Protein AF-A0A5R8MDV1-F1 (afdb_monomer)

Organism: NCBI:txid490901

Radius of gyration: 25.4 Å; Cα contacts (8 Å, |Δi|>4): 165; chains: 1; bounding box: 78×61×63 Å

Mean predicted aligned error: 15.45 Å

pLDDT: mean 74.61, s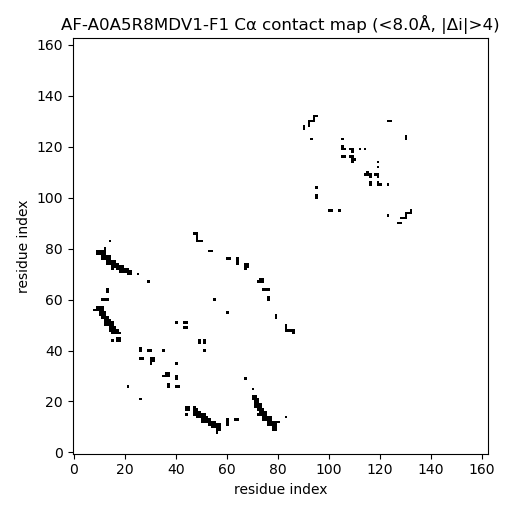td 22.55, range [30.48, 95.31]

Solvent-accessible surface area (backbone atoms only — not comparable to full-atom values): 10335 Å² total; per-residue (Å²): 136,84,81,78,76,77,78,71,78,65,40,16,21,35,31,34,58,36,46,70,71,47,42,75,68,44,50,43,52,53,12,61,75,68,76,46,57,49,67,61,48,50,52,46,41,76,55,31,35,27,76,77,48,68,80,27,50,62,68,59,30,53,52,48,42,52,53,42,43,76,42,30,30,38,59,43,73,42,59,54,89,65,76,62,64,82,65,77,87,80,87,86,77,79,85,76,91,50,77,90,45,50,64,61,53,22,45,55,46,6,65,74,69,74,48,53,47,71,56,34,40,43,62,77,69,53,81,79,78,72,82,78,84,72,75,85,78,77,79,94,67,96,82,78,76,81,83,77,82,77,82,77,80,78,86,80,87,79,90,82,87,86,135

Nearest PDB structures (foldseek):
  1ctf-assembly1_A-2  TM=8.911E-01  e=1.180E-03  Escherichia coli
  1rqu-assembly1_B  TM=7.938E-01  e=1.633E-03  Escherichia coli
  1rqs-assembly1_A  TM=8.082E-01  e=2.117E-03  unclassified
  7n2c-assembly1_LG  TM=8.565E-01  e=4.611E-03  Escherichia coli K-12
  5kcs-assembly1_1L  TM=8.265E-01  e=3.795E-03  Escherichia coli K-12

Sequence (163 aa):
MTSSSAISPSRHQVVVTSPGDVSPSALRAVAEGLARLVAEVAEAIFRAPTVLVDDLDADTATALDRLLASLGLESRVAPHGEAPAEATPLDVAIQVQDVARVAAVTESLADFLGVSAQRAFGLLATRGRSICISPRMPAFRPGFRPACVRSSRRSVQDGSRLV

Structure (mmCIF, N/CA/C/O backbone):
data_AF-A0A5R8MDV1-F1
#
_entry.id   AF-A0A5R8MDV1-F1
#
loop_
_atom_site.group_PDB
_atom_site.id
_atom_site.type_symbol
_atom_site.label_atom_id
_atom_site.label_alt_id
_atom_site.label_comp_id
_atom_site.label_asym_id
_atom_site.label_entity_id
_atom_site.label_seq_id
_atom_site.pdbx_PDB_ins_code
_atom_site.Cartn_x
_atom_site.Cartn_y
_atom_site.Cartn_z
_atom_site.occupancy
_atom_site.B_iso_or_equiv
_atom_site.auth_seq_id
_atom_site.auth_comp_id
_atom_site.auth_asym_id
_atom_site.auth_atom_id
_atom_site.pdbx_PDB_model_num
ATOM 1 N N . MET A 1 1 ? 31.232 8.238 -42.905 1.00 43.31 1 MET A N 1
ATOM 2 C CA . MET A 1 1 ? 31.172 8.516 -41.455 1.00 43.31 1 MET A CA 1
ATOM 3 C C . MET A 1 1 ? 29.800 8.084 -40.977 1.00 43.31 1 MET A C 1
ATOM 5 O O . MET A 1 1 ? 28.818 8.734 -41.300 1.00 43.31 1 MET A O 1
ATOM 9 N N . THR A 1 2 ? 29.714 6.909 -40.360 1.00 40.97 2 THR A N 1
ATOM 10 C CA . THR A 1 2 ? 28.466 6.334 -39.848 1.00 40.97 2 THR A CA 1
ATOM 11 C C . THR A 1 2 ? 28.103 7.026 -38.542 1.00 40.97 2 THR A C 1
ATOM 13 O O . THR A 1 2 ? 28.819 6.889 -37.550 1.00 40.97 2 THR A O 1
ATOM 16 N N . SER A 1 3 ? 27.016 7.792 -38.552 1.00 40.38 3 SER A N 1
ATOM 17 C CA . SER A 1 3 ? 26.420 8.371 -37.352 1.00 40.38 3 SER A CA 1
ATOM 18 C C . SER A 1 3 ? 25.917 7.239 -36.456 1.00 40.38 3 SER A C 1
ATOM 20 O O . SER A 1 3 ? 24.877 6.643 -36.723 1.00 40.38 3 SER A O 1
ATOM 22 N N . SER A 1 4 ? 26.684 6.912 -35.417 1.00 41.97 4 SER A N 1
ATOM 23 C CA . SER A 1 4 ? 26.235 6.046 -34.329 1.00 41.97 4 SER A CA 1
ATOM 24 C C . SER A 1 4 ? 25.227 6.843 -33.505 1.00 41.97 4 SER A C 1
ATOM 26 O O . SER A 1 4 ? 25.603 7.712 -32.720 1.00 41.97 4 SER A O 1
ATOM 28 N N . SER A 1 5 ? 23.936 6.634 -33.764 1.00 46.75 5 SER A N 1
ATOM 29 C CA . SER A 1 5 ? 22.874 7.167 -32.915 1.00 46.75 5 SER A CA 1
ATOM 30 C C . SER A 1 5 ? 22.930 6.378 -31.611 1.00 46.75 5 SER A C 1
ATOM 32 O O . SER A 1 5 ? 22.558 5.206 -31.573 1.00 46.75 5 SER A O 1
ATOM 34 N N . ALA A 1 6 ? 23.516 6.976 -30.574 1.00 49.19 6 ALA A N 1
ATOM 35 C CA . ALA A 1 6 ? 23.563 6.381 -29.250 1.00 49.19 6 ALA A CA 1
ATOM 36 C C . ALA A 1 6 ? 22.121 6.149 -28.781 1.00 49.19 6 ALA A C 1
ATOM 38 O O . ALA A 1 6 ? 21.371 7.098 -28.561 1.00 49.19 6 ALA A O 1
ATOM 39 N N . ILE A 1 7 ? 21.729 4.880 -28.675 1.00 52.25 7 ILE A N 1
ATOM 40 C CA . ILE A 1 7 ? 20.481 4.476 -28.037 1.00 52.25 7 ILE A CA 1
ATOM 41 C C . ILE A 1 7 ? 20.670 4.791 -26.553 1.00 52.25 7 ILE A C 1
ATOM 43 O O . ILE A 1 7 ? 21.310 4.030 -25.830 1.00 52.25 7 ILE A O 1
ATOM 47 N N . SER A 1 8 ? 20.190 5.950 -26.106 1.00 54.44 8 SER A N 1
ATOM 48 C CA . SER A 1 8 ? 20.069 6.230 -24.677 1.00 54.44 8 SER A CA 1
ATOM 49 C C . SER A 1 8 ? 19.214 5.117 -24.069 1.00 54.44 8 SER A C 1
ATOM 51 O O . SER A 1 8 ? 18.124 4.871 -24.598 1.00 54.44 8 SER A O 1
ATOM 53 N N . PRO A 1 9 ? 19.672 4.413 -23.017 1.00 62.12 9 PRO A N 1
ATOM 54 C CA . PRO A 1 9 ? 18.873 3.356 -22.423 1.00 62.12 9 PRO A CA 1
ATOM 55 C C . PRO A 1 9 ? 17.557 3.969 -21.958 1.00 62.12 9 PRO A C 1
ATOM 57 O O . PRO A 1 9 ? 17.544 4.935 -21.191 1.00 62.12 9 PRO A O 1
ATOM 60 N N . SER A 1 10 ? 16.454 3.448 -22.488 1.00 82.38 10 SER A N 1
ATOM 61 C CA . SER A 1 10 ? 15.115 3.867 -22.099 1.00 82.38 10 SER A CA 1
ATOM 62 C C . SER A 1 10 ? 14.977 3.603 -20.602 1.00 82.38 10 SER A C 1
ATOM 64 O O . SER A 1 10 ? 15.056 2.453 -20.165 1.00 82.38 10 SER A O 1
ATOM 66 N N . ARG A 1 11 ? 14.856 4.669 -19.810 1.00 93.50 11 ARG A N 1
ATOM 67 C CA . ARG A 1 11 ? 14.648 4.559 -18.368 1.00 93.50 11 ARG A CA 1
ATOM 68 C C . ARG A 1 11 ? 13.196 4.210 -18.093 1.00 93.50 11 ARG A C 1
ATOM 70 O O . ARG A 1 11 ? 12.289 4.687 -18.777 1.00 93.50 11 ARG A O 1
ATOM 77 N N . HIS A 1 12 ? 13.000 3.379 -17.088 1.00 94.12 12 HIS A N 1
ATOM 78 C CA . HIS A 1 12 ? 11.719 2.848 -16.672 1.00 94.12 12 HIS A CA 1
ATOM 79 C C . HIS A 1 12 ? 11.511 3.096 -15.181 1.00 94.12 12 HIS A C 1
ATOM 81 O O . HIS A 1 12 ? 12.427 3.438 -14.435 1.00 94.12 12 HIS A O 1
ATOM 87 N N . GLN A 1 13 ? 10.276 2.918 -14.752 1.00 94.81 13 GLN A N 1
ATOM 88 C CA . GLN A 1 13 ? 9.850 2.995 -13.368 1.00 94.81 13 GLN A CA 1
ATOM 89 C C . GLN A 1 13 ? 8.879 1.851 -13.086 1.00 94.81 13 GLN A C 1
ATOM 91 O O . GLN A 1 13 ? 8.199 1.361 -13.993 1.00 94.81 13 GLN A O 1
ATOM 96 N N . VAL A 1 14 ? 8.797 1.440 -11.826 1.00 94.31 14 VAL A N 1
ATOM 97 C CA . VAL A 1 14 ? 7.845 0.426 -11.373 1.00 94.31 14 VAL A CA 1
ATOM 98 C C . VAL A 1 14 ? 6.733 1.116 -10.600 1.00 94.31 14 VAL A C 1
ATOM 100 O O . VAL A 1 14 ? 6.959 1.758 -9.570 1.00 94.31 14 VAL A O 1
ATOM 103 N N . VAL A 1 15 ? 5.522 0.996 -11.132 1.00 94.44 15 VAL A N 1
ATOM 104 C CA . VAL A 1 15 ? 4.303 1.582 -10.579 1.00 94.44 15 VAL A CA 1
ATOM 105 C C . VAL A 1 15 ? 3.512 0.471 -9.908 1.00 94.44 15 VAL A C 1
ATOM 107 O O . VAL A 1 15 ? 3.132 -0.493 -10.567 1.00 94.44 15 VAL A O 1
ATOM 110 N N . VAL A 1 16 ? 3.235 0.610 -8.615 1.00 94.00 16 VAL A N 1
ATOM 111 C CA . VAL A 1 16 ? 2.297 -0.266 -7.903 1.00 94.00 16 VAL A CA 1
ATOM 112 C C . VAL A 1 16 ? 0.889 0.218 -8.219 1.00 94.00 16 VAL A C 1
ATOM 114 O O . VAL A 1 16 ? 0.569 1.387 -7.998 1.00 94.00 16 VAL A O 1
ATOM 117 N N . THR A 1 17 ? 0.055 -0.666 -8.757 1.00 91.94 17 THR A N 1
ATOM 118 C CA . THR A 1 17 ? -1.336 -0.366 -9.123 1.00 91.94 17 THR A CA 1
ATOM 119 C C . THR A 1 17 ? -2.312 -0.751 -8.022 1.00 91.94 17 THR A C 1
ATOM 121 O O . THR A 1 17 ? -3.328 -0.079 -7.866 1.00 91.94 17 THR A O 1
ATOM 124 N N . SER A 1 18 ? -1.997 -1.785 -7.240 1.00 88.88 18 SER A N 1
ATOM 125 C CA . SER A 1 18 ? -2.809 -2.244 -6.112 1.00 88.88 18 SER A CA 1
ATOM 126 C C . SER A 1 18 ? -1.940 -2.968 -5.074 1.00 88.88 18 SER A C 1
ATOM 128 O O . SER A 1 18 ? -0.984 -3.654 -5.451 1.00 88.88 18 SER A O 1
ATOM 130 N N . PRO A 1 19 ? -2.260 -2.862 -3.769 1.00 88.00 19 PRO A N 1
ATOM 131 C CA . PRO A 1 19 ? -1.596 -3.642 -2.725 1.00 88.00 19 PRO A CA 1
ATOM 132 C C . PRO A 1 19 ? -1.806 -5.162 -2.862 1.00 88.00 19 PRO A C 1
ATOM 134 O O . PRO A 1 19 ? -1.027 -5.920 -2.289 1.00 88.00 19 PRO A O 1
ATOM 137 N N . GLY A 1 20 ? -2.825 -5.609 -3.607 1.00 89.25 20 GLY A N 1
ATOM 138 C CA . GLY A 1 20 ? -3.111 -7.031 -3.813 1.00 89.25 20 GLY A CA 1
ATOM 139 C C . GLY A 1 20 ? -3.272 -7.803 -2.497 1.00 89.25 20 GLY A C 1
ATOM 140 O O . GLY A 1 20 ? -3.934 -7.334 -1.570 1.00 89.25 20 GLY A O 1
ATOM 141 N N . ASP A 1 21 ? -2.621 -8.963 -2.416 1.00 88.94 21 ASP A N 1
ATOM 142 C CA . ASP A 1 21 ? -2.622 -9.870 -1.258 1.00 88.94 21 ASP A CA 1
ATOM 143 C C . ASP A 1 21 ? -1.306 -9.795 -0.457 1.00 88.94 21 ASP A C 1
ATOM 145 O O . ASP A 1 21 ? -0.905 -10.754 0.214 1.00 88.94 21 ASP A O 1
ATOM 149 N N . VAL A 1 22 ? -0.591 -8.668 -0.545 1.00 89.50 22 VAL A N 1
ATOM 150 C CA . VAL A 1 22 ? 0.719 -8.511 0.097 1.00 89.50 22 VAL A CA 1
ATOM 151 C C . VAL A 1 22 ? 0.641 -8.758 1.607 1.00 89.50 22 VAL A C 1
ATOM 153 O O . VAL A 1 22 ? -0.166 -8.177 2.336 1.00 89.50 22 VAL A O 1
ATOM 156 N N . SER A 1 23 ? 1.518 -9.627 2.109 1.00 88.00 23 SER A N 1
ATOM 157 C CA . SER A 1 23 ? 1.593 -9.917 3.540 1.00 88.00 23 SER A CA 1
ATOM 158 C C . SER A 1 23 ? 2.452 -8.880 4.285 1.00 88.00 23 SER A C 1
ATOM 160 O O . SER A 1 23 ? 3.365 -8.288 3.702 1.00 88.00 23 SER A O 1
ATOM 162 N N . PRO A 1 24 ? 2.252 -8.675 5.603 1.00 86.56 24 PRO A N 1
ATOM 163 C CA . PRO A 1 24 ? 3.099 -7.771 6.387 1.00 86.56 24 PRO A CA 1
ATOM 164 C C . PRO A 1 24 ? 4.594 -8.132 6.358 1.00 86.56 24 PRO A C 1
ATOM 166 O O . PRO A 1 24 ? 5.450 -7.248 6.402 1.00 86.56 24 PRO A O 1
ATOM 169 N N . SER A 1 25 ? 4.929 -9.424 6.266 1.00 89.06 25 SER A N 1
ATOM 170 C CA . SER A 1 25 ? 6.317 -9.876 6.127 1.00 89.06 25 SER A CA 1
ATOM 171 C C . SER A 1 25 ? 6.891 -9.548 4.749 1.00 89.06 25 SER A C 1
ATOM 173 O O . SER A 1 25 ? 8.044 -9.129 4.665 1.00 89.06 25 SER A O 1
ATOM 175 N N . ALA A 1 26 ? 6.092 -9.669 3.685 1.00 90.06 26 ALA A N 1
ATOM 176 C CA . ALA A 1 26 ? 6.482 -9.256 2.340 1.00 90.06 26 ALA A CA 1
ATOM 177 C C . ALA A 1 26 ? 6.722 -7.741 2.260 1.00 90.06 26 ALA A C 1
ATOM 179 O O . ALA A 1 26 ? 7.752 -7.317 1.746 1.00 90.06 26 ALA A O 1
ATOM 180 N N . LEU A 1 27 ? 5.841 -6.927 2.853 1.00 90.69 27 LEU A N 1
ATOM 181 C CA . LEU A 1 27 ? 6.021 -5.473 2.972 1.00 90.69 27 LEU A CA 1
ATOM 182 C C . LEU A 1 27 ? 7.359 -5.103 3.622 1.00 90.69 27 LEU A C 1
ATOM 184 O O . LEU A 1 27 ? 8.067 -4.216 3.145 1.00 90.69 27 LEU A O 1
ATOM 188 N N . ARG A 1 28 ? 7.729 -5.810 4.694 1.00 91.75 28 ARG A N 1
ATOM 189 C CA . ARG A 1 28 ? 9.020 -5.614 5.353 1.00 91.75 28 ARG A CA 1
ATOM 190 C C . ARG A 1 28 ? 10.193 -5.979 4.441 1.00 91.75 28 ARG A C 1
ATOM 192 O O . ARG A 1 28 ? 11.142 -5.208 4.373 1.00 91.75 28 ARG A O 1
A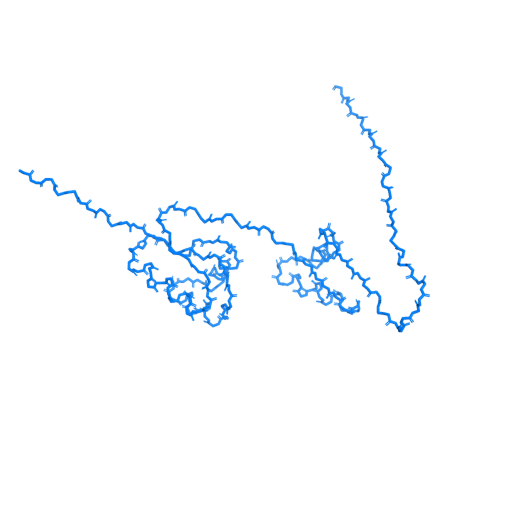TOM 199 N N . ALA A 1 29 ? 10.112 -7.097 3.723 1.00 92.38 29 ALA A N 1
ATOM 200 C CA . ALA A 1 29 ? 11.152 -7.510 2.781 1.00 92.38 29 ALA A CA 1
ATOM 201 C C . ALA A 1 29 ? 11.335 -6.497 1.636 1.00 92.38 29 ALA A C 1
ATOM 203 O O . ALA A 1 29 ? 12.465 -6.181 1.271 1.00 92.38 29 ALA A O 1
ATOM 204 N N . VAL A 1 30 ? 10.237 -5.935 1.113 1.00 92.25 30 VAL A N 1
ATOM 205 C CA . VAL A 1 30 ? 10.287 -4.854 0.113 1.00 92.25 30 VAL A CA 1
ATOM 206 C C . VAL A 1 30 ? 10.980 -3.624 0.696 1.00 92.25 30 VAL A C 1
ATOM 208 O O . VAL A 1 30 ? 11.874 -3.069 0.066 1.00 92.25 30 VAL A O 1
ATOM 211 N N . ALA A 1 31 ? 10.617 -3.210 1.910 1.00 93.12 31 ALA A N 1
ATOM 212 C CA . ALA A 1 31 ? 11.228 -2.051 2.553 1.00 93.12 31 ALA A CA 1
ATOM 213 C C . ALA A 1 31 ? 12.730 -2.234 2.821 1.00 93.12 31 ALA A C 1
ATOM 215 O O . ALA A 1 31 ? 13.513 -1.326 2.545 1.00 93.12 31 ALA A O 1
ATOM 216 N N . GLU A 1 32 ? 13.135 -3.418 3.286 1.00 92.94 32 GLU A N 1
ATOM 217 C CA . GLU A 1 32 ? 14.544 -3.783 3.465 1.00 92.94 32 GLU A CA 1
ATOM 218 C C . GLU A 1 32 ? 15.296 -3.767 2.125 1.00 92.94 32 GLU A C 1
ATOM 220 O O . GLU A 1 32 ? 16.369 -3.172 2.038 1.00 92.94 32 GLU A O 1
ATOM 225 N N . GLY A 1 33 ? 14.709 -4.330 1.062 1.00 90.00 33 GLY A N 1
ATOM 226 C CA . GLY A 1 33 ? 15.293 -4.330 -0.283 1.00 90.00 33 GLY A CA 1
ATOM 227 C C . GLY A 1 33 ? 15.435 -2.936 -0.903 1.00 90.00 33 GLY A C 1
ATOM 228 O O . GLY A 1 33 ? 16.379 -2.690 -1.648 1.00 90.00 33 GLY A O 1
ATOM 229 N N . LEU A 1 34 ? 14.534 -2.010 -0.566 1.00 90.38 34 LEU A N 1
ATOM 230 C CA . LEU A 1 34 ? 14.581 -0.613 -1.011 1.00 90.38 34 LEU A CA 1
ATOM 231 C C . LEU A 1 34 ? 15.383 0.301 -0.073 1.00 90.38 34 LEU A C 1
ATOM 233 O O . LEU A 1 34 ? 15.507 1.488 -0.362 1.00 90.38 34 LEU A O 1
ATOM 237 N N . ALA A 1 35 ? 15.899 -0.220 1.047 1.00 92.38 35 ALA A N 1
ATOM 238 C CA . ALA A 1 35 ? 16.535 0.560 2.111 1.00 92.38 35 ALA A CA 1
ATOM 239 C C . ALA A 1 35 ? 15.669 1.741 2.610 1.00 92.38 35 ALA A C 1
ATOM 241 O O . ALA A 1 35 ? 16.174 2.823 2.911 1.00 92.38 35 ALA A O 1
ATOM 242 N N . ARG A 1 36 ? 14.349 1.530 2.702 1.00 93.12 36 ARG A N 1
ATOM 243 C CA . ARG A 1 36 ? 13.356 2.521 3.151 1.00 93.12 36 ARG A CA 1
ATOM 244 C C . ARG A 1 36 ? 12.658 2.062 4.427 1.00 93.12 36 ARG A C 1
ATOM 246 O O . ARG A 1 36 ? 12.661 0.882 4.772 1.00 93.12 36 ARG A O 1
ATOM 253 N N . LEU A 1 37 ? 12.027 2.994 5.138 1.00 91.25 37 LEU A N 1
ATOM 254 C CA . LEU A 1 37 ? 11.229 2.650 6.314 1.00 91.25 37 LEU A CA 1
ATOM 255 C C . LEU A 1 37 ? 9.980 1.862 5.902 1.00 91.25 37 LEU A C 1
ATOM 257 O O . LEU A 1 37 ? 9.281 2.233 4.960 1.00 91.25 37 LEU A O 1
ATOM 261 N N . VAL A 1 38 ? 9.650 0.811 6.662 1.00 89.94 38 VAL A N 1
ATOM 262 C CA . VAL A 1 38 ? 8.460 -0.026 6.408 1.00 89.94 38 VAL A CA 1
ATOM 263 C C . VAL A 1 38 ? 7.185 0.818 6.354 1.00 89.94 38 VAL A C 1
ATOM 265 O O . VAL A 1 38 ? 6.340 0.588 5.496 1.00 89.94 38 VAL A O 1
ATOM 268 N N . ALA A 1 39 ? 7.065 1.819 7.232 1.00 87.94 39 ALA A N 1
ATOM 269 C CA . ALA A 1 39 ? 5.911 2.714 7.270 1.00 87.94 39 ALA A CA 1
ATOM 270 C C . ALA A 1 39 ? 5.752 3.529 5.973 1.00 87.94 39 ALA A C 1
ATOM 272 O O . ALA A 1 39 ? 4.645 3.620 5.455 1.00 87.94 39 ALA A O 1
ATOM 273 N N . GLU A 1 40 ? 6.846 4.054 5.412 1.00 89.56 40 GLU A N 1
ATOM 274 C CA . GLU A 1 40 ? 6.813 4.824 4.159 1.00 89.56 40 GLU A CA 1
ATOM 275 C C . GLU A 1 40 ? 6.444 3.949 2.959 1.00 89.56 40 GLU A C 1
ATOM 277 O O . GLU A 1 40 ? 5.701 4.366 2.072 1.00 89.56 40 GLU A O 1
ATOM 282 N N . VAL A 1 41 ? 6.965 2.721 2.925 1.00 92.19 41 VAL A N 1
ATOM 283 C CA . VAL A 1 41 ? 6.678 1.761 1.853 1.00 92.19 41 VAL A CA 1
ATOM 284 C C . VAL A 1 41 ? 5.234 1.278 1.933 1.00 92.19 41 VAL A C 1
ATOM 286 O O . VAL A 1 41 ? 4.549 1.235 0.913 1.00 92.19 41 VAL A O 1
ATOM 289 N N . ALA A 1 42 ? 4.744 0.980 3.138 1.00 89.19 42 ALA A N 1
ATOM 290 C CA . ALA A 1 42 ? 3.346 0.642 3.361 1.00 89.19 42 ALA A CA 1
ATOM 291 C C . ALA A 1 42 ? 2.427 1.800 2.954 1.00 89.19 42 ALA A C 1
ATOM 293 O O . ALA A 1 42 ? 1.462 1.582 2.228 1.00 89.19 42 ALA A O 1
ATOM 294 N N . GLU A 1 43 ? 2.745 3.032 3.358 1.00 89.19 43 GLU A N 1
ATOM 295 C CA . GLU A 1 43 ? 1.965 4.207 2.973 1.00 89.19 43 GLU A CA 1
ATOM 296 C C . GLU A 1 43 ? 1.902 4.380 1.452 1.00 89.19 43 GLU A C 1
ATOM 298 O O . GLU A 1 43 ? 0.822 4.622 0.914 1.00 89.19 43 GLU A O 1
ATOM 303 N N . ALA A 1 44 ? 3.024 4.212 0.749 1.00 89.44 44 ALA A N 1
ATOM 304 C CA . ALA A 1 44 ? 3.049 4.270 -0.708 1.00 89.44 44 ALA A CA 1
ATOM 305 C C . ALA A 1 44 ? 2.155 3.179 -1.325 1.00 89.44 44 ALA A C 1
ATOM 307 O O . ALA A 1 44 ? 1.273 3.479 -2.127 1.00 89.44 44 ALA A O 1
ATOM 308 N N . ILE A 1 45 ? 2.338 1.924 -0.912 1.00 90.62 45 ILE A N 1
ATOM 309 C CA . ILE A 1 45 ? 1.624 0.766 -1.465 1.00 90.62 45 ILE A CA 1
ATOM 310 C C . ILE A 1 45 ? 0.112 0.844 -1.208 1.00 90.62 45 ILE A C 1
ATOM 312 O O . ILE A 1 45 ? -0.677 0.595 -2.118 1.00 90.62 45 ILE A O 1
ATOM 316 N N . PHE A 1 46 ? -0.321 1.232 -0.006 1.00 88.00 46 PHE A N 1
ATOM 317 C CA . PHE A 1 46 ? -1.750 1.345 0.317 1.00 88.00 46 PHE A CA 1
ATOM 318 C C . PHE A 1 46 ? -2.424 2.578 -0.295 1.00 88.00 46 PHE A C 1
ATOM 320 O O . PHE A 1 46 ? -3.650 2.634 -0.355 1.00 88.00 46 PHE A O 1
ATOM 327 N N . ARG A 1 47 ? -1.643 3.549 -0.782 1.00 86.00 47 ARG A N 1
ATOM 328 C CA . ARG A 1 47 ? -2.129 4.685 -1.578 1.00 86.00 47 ARG A CA 1
ATOM 329 C C . ARG A 1 47 ? -1.998 4.455 -3.084 1.00 86.00 47 ARG A C 1
ATOM 331 O O . ARG A 1 47 ? -2.053 5.423 -3.840 1.00 86.00 47 ARG A O 1
ATOM 338 N N . ALA A 1 48 ? -1.810 3.210 -3.525 1.00 87.69 48 ALA A N 1
ATOM 339 C CA . ALA A 1 48 ? -1.769 2.890 -4.943 1.00 87.69 48 ALA A CA 1
ATOM 340 C C . ALA A 1 48 ? -3.000 3.467 -5.687 1.00 87.69 48 ALA A C 1
ATOM 342 O O . ALA A 1 48 ? -4.103 3.475 -5.129 1.00 87.69 48 ALA A O 1
ATOM 343 N N . PRO A 1 49 ? -2.836 3.948 -6.934 1.00 90.69 49 PRO A N 1
ATOM 344 C CA . PRO A 1 49 ? -1.647 3.810 -7.783 1.00 90.69 49 PRO A CA 1
ATOM 345 C C . PRO A 1 49 ? -0.491 4.761 -7.417 1.00 90.69 49 PRO A C 1
ATOM 347 O O . PRO A 1 49 ? -0.704 5.956 -7.232 1.00 90.69 49 PRO A O 1
ATOM 350 N N . THR A 1 50 ? 0.748 4.256 -7.350 1.00 92.44 50 THR A N 1
ATOM 351 C CA . THR A 1 50 ? 1.937 5.070 -7.017 1.00 92.44 50 THR A CA 1
ATOM 352 C C . THR A 1 50 ? 3.222 4.566 -7.679 1.00 92.44 50 THR A C 1
ATOM 354 O O . THR A 1 50 ? 3.344 3.379 -7.982 1.00 92.44 50 THR A O 1
ATOM 357 N N . VAL A 1 51 ? 4.211 5.446 -7.869 1.00 93.50 51 VAL A N 1
ATOM 358 C CA . VAL A 1 51 ? 5.571 5.050 -8.277 1.00 93.50 51 VAL A CA 1
ATOM 359 C C . VAL A 1 51 ? 6.330 4.552 -7.049 1.00 93.50 51 VAL A C 1
ATOM 361 O O . VAL A 1 51 ? 6.480 5.288 -6.074 1.00 93.50 51 VAL A O 1
ATOM 364 N N . LEU A 1 52 ? 6.817 3.310 -7.088 1.00 92.06 52 LEU A N 1
ATOM 365 C CA . LEU A 1 52 ? 7.600 2.742 -5.988 1.00 92.06 52 LEU A CA 1
ATOM 366 C C . LEU A 1 52 ? 9.104 2.974 -6.175 1.00 92.06 52 LEU A C 1
A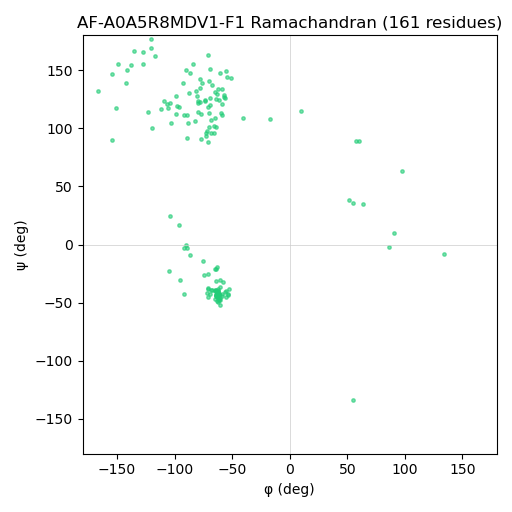TOM 368 O O . LEU A 1 52 ? 9.786 3.320 -5.208 1.00 92.06 52 LEU A O 1
ATOM 372 N N . VAL A 1 53 ? 9.595 2.785 -7.405 1.00 92.62 53 VAL A N 1
ATOM 373 C CA . VAL A 1 53 ? 10.999 2.976 -7.804 1.00 92.62 53 VAL A CA 1
ATOM 374 C C . VAL A 1 53 ? 11.053 3.573 -9.210 1.00 92.62 53 VAL A C 1
ATOM 376 O O . VAL A 1 53 ? 10.290 3.155 -10.084 1.00 92.62 53 VAL A O 1
ATOM 379 N N . ASP A 1 54 ? 11.957 4.521 -9.433 1.00 93.06 54 ASP A N 1
ATOM 380 C CA . ASP A 1 54 ? 12.204 5.201 -10.703 1.00 93.06 54 ASP A CA 1
ATOM 381 C C . ASP A 1 54 ? 13.650 5.006 -11.210 1.00 93.06 54 ASP A C 1
ATOM 383 O O . ASP A 1 54 ? 14.468 4.339 -10.583 1.00 93.06 54 ASP A O 1
ATOM 387 N N . ASP A 1 55 ? 13.930 5.539 -12.405 1.00 92.19 55 ASP A N 1
ATOM 388 C CA . ASP A 1 55 ? 15.243 5.541 -13.077 1.00 92.19 55 ASP A CA 1
ATOM 389 C C . ASP A 1 55 ? 15.915 4.160 -13.261 1.00 92.19 55 ASP A C 1
ATOM 391 O O . ASP A 1 55 ? 17.139 4.011 -13.245 1.00 92.19 55 ASP A O 1
ATOM 395 N N . LEU A 1 56 ? 15.120 3.121 -13.510 1.00 91.75 56 LEU A N 1
ATOM 396 C CA . LEU A 1 56 ? 15.616 1.765 -13.744 1.00 91.75 56 LEU A CA 1
ATOM 397 C C . LEU A 1 56 ? 15.888 1.504 -15.230 1.00 91.75 56 LEU A C 1
ATOM 399 O O . LEU A 1 56 ? 15.219 2.044 -16.111 1.00 91.75 56 LEU A O 1
ATOM 403 N N . ASP A 1 57 ? 16.853 0.639 -15.532 1.00 93.19 57 ASP A N 1
ATOM 404 C CA . ASP A 1 57 ? 16.918 0.005 -16.848 1.00 93.19 57 ASP A CA 1
ATOM 405 C C . ASP A 1 57 ? 15.776 -1.020 -17.014 1.00 93.19 57 ASP A C 1
ATOM 407 O O . ASP A 1 57 ? 15.130 -1.431 -16.046 1.00 93.19 57 ASP A O 1
ATOM 411 N N . ALA A 1 58 ? 15.500 -1.417 -18.258 1.00 90.31 58 ALA A N 1
ATOM 412 C CA . ALA A 1 58 ? 14.362 -2.278 -18.581 1.00 90.31 58 ALA A CA 1
ATOM 413 C C . ALA A 1 58 ? 14.438 -3.667 -17.920 1.00 90.31 58 ALA A C 1
ATOM 415 O O . ALA A 1 58 ? 13.410 -4.193 -17.479 1.00 90.31 58 ALA A O 1
ATOM 416 N N . ASP A 1 59 ? 15.635 -4.251 -17.831 1.00 92.44 59 ASP A N 1
ATOM 417 C CA . ASP A 1 59 ? 15.830 -5.592 -17.279 1.00 92.44 59 ASP A CA 1
ATOM 418 C C . ASP A 1 59 ? 15.614 -5.572 -15.764 1.00 92.44 59 ASP A C 1
ATOM 420 O O . ASP A 1 59 ? 14.858 -6.390 -15.232 1.00 92.44 59 ASP A O 1
ATOM 424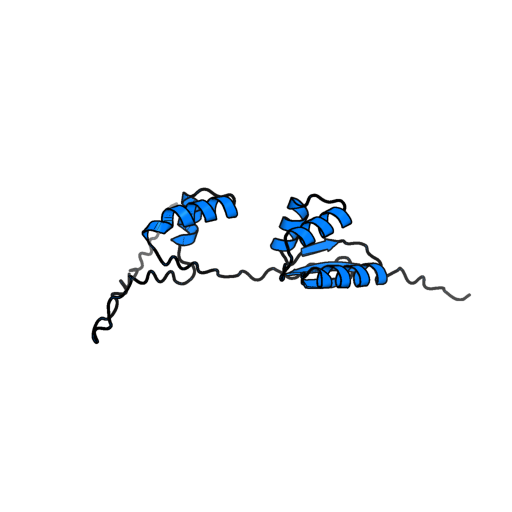 N N . THR A 1 60 ? 16.188 -4.579 -15.079 1.00 92.88 60 THR A N 1
ATOM 425 C CA . THR A 1 60 ? 15.995 -4.375 -13.638 1.00 92.88 60 THR A CA 1
ATOM 426 C C . THR A 1 60 ? 14.537 -4.068 -13.300 1.00 92.88 60 THR A C 1
ATOM 428 O O . THR A 1 60 ? 13.995 -4.655 -12.362 1.00 92.88 60 THR A O 1
ATOM 431 N N . ALA A 1 61 ? 13.865 -3.206 -14.070 1.00 93.94 61 ALA A N 1
ATOM 432 C CA . ALA A 1 61 ? 12.452 -2.891 -13.850 1.00 93.94 61 ALA A CA 1
ATOM 433 C C . ALA A 1 61 ? 11.560 -4.133 -14.002 1.00 93.94 61 ALA A C 1
ATOM 435 O O . ALA A 1 61 ? 10.688 -4.379 -13.170 1.00 93.94 61 ALA A O 1
ATOM 436 N N . THR A 1 62 ? 11.818 -4.953 -15.024 1.00 94.38 62 THR A N 1
ATOM 437 C CA . THR A 1 62 ? 11.072 -6.196 -15.272 1.00 94.38 62 THR A CA 1
ATOM 438 C C . THR A 1 62 ? 11.344 -7.250 -14.196 1.00 94.38 62 THR A C 1
ATOM 440 O O . THR A 1 62 ? 10.434 -7.968 -13.776 1.00 94.38 62 THR A O 1
ATOM 443 N N . ALA A 1 63 ? 12.589 -7.363 -13.731 1.00 94.44 63 ALA A N 1
ATOM 444 C CA . ALA A 1 63 ? 12.939 -8.262 -12.637 1.00 94.44 63 ALA A CA 1
ATOM 445 C C . ALA A 1 63 ? 12.250 -7.843 -11.330 1.00 94.44 63 ALA A C 1
ATOM 447 O O . ALA A 1 63 ? 11.691 -8.693 -10.635 1.00 94.44 63 ALA A O 1
ATOM 448 N N . LEU A 1 64 ? 12.239 -6.541 -11.028 1.00 94.25 64 LEU A N 1
ATOM 449 C CA . LEU A 1 64 ? 11.566 -5.997 -9.854 1.00 94.25 64 LEU A CA 1
ATOM 450 C C . LEU A 1 64 ? 10.052 -6.227 -9.915 1.00 94.25 64 LEU A C 1
ATOM 452 O O . LEU A 1 64 ? 9.485 -6.709 -8.942 1.00 94.25 64 LEU A O 1
ATOM 456 N N . ASP A 1 65 ? 9.415 -5.969 -11.056 1.00 95.31 65 ASP A N 1
ATOM 457 C CA . ASP A 1 65 ? 7.983 -6.221 -11.262 1.00 95.31 65 ASP A CA 1
ATOM 458 C C . ASP A 1 65 ? 7.602 -7.684 -10.964 1.00 95.31 65 ASP A C 1
ATOM 460 O O . ASP A 1 65 ? 6.671 -7.959 -10.208 1.00 95.31 65 ASP A O 1
ATOM 464 N N . ARG A 1 66 ? 8.400 -8.647 -11.447 1.00 95.19 66 ARG A N 1
ATOM 465 C CA . ARG A 1 66 ? 8.193 -10.077 -11.153 1.00 95.19 66 ARG A CA 1
ATOM 466 C C . ARG A 1 66 ? 8.369 -10.421 -9.676 1.00 95.19 66 ARG A C 1
ATOM 468 O O . ARG A 1 66 ? 7.628 -11.252 -9.150 1.00 95.19 66 ARG A O 1
ATOM 475 N N . LEU A 1 67 ? 9.355 -9.818 -9.014 1.00 93.81 67 LEU A N 1
ATOM 476 C CA . LEU A 1 67 ? 9.580 -10.013 -7.582 1.00 93.81 67 LEU A CA 1
ATOM 477 C C . LEU A 1 67 ? 8.401 -9.473 -6.770 1.00 93.81 67 LEU A C 1
ATOM 479 O O . LEU A 1 67 ? 7.882 -10.192 -5.920 1.00 93.81 67 LEU A O 1
ATOM 483 N N . LEU A 1 68 ? 7.928 -8.262 -7.064 1.00 93.19 68 LEU A N 1
ATOM 484 C CA . LEU A 1 68 ? 6.760 -7.681 -6.399 1.00 93.19 68 LEU A CA 1
ATOM 485 C C . LEU A 1 68 ? 5.500 -8.530 -6.628 1.00 93.19 68 LEU A C 1
ATOM 487 O O . LEU A 1 68 ? 4.791 -8.825 -5.666 1.00 93.19 68 LEU A O 1
ATOM 491 N N . ALA A 1 69 ? 5.284 -9.023 -7.851 1.00 93.75 69 ALA A N 1
ATOM 492 C CA . ALA A 1 69 ? 4.186 -9.940 -8.157 1.00 93.75 69 ALA A CA 1
ATOM 493 C C . ALA A 1 69 ? 4.255 -11.236 -7.329 1.00 93.75 69 ALA A C 1
ATOM 495 O O . ALA A 1 69 ? 3.251 -11.681 -6.775 1.00 93.75 69 ALA A O 1
ATOM 496 N N . SER A 1 70 ? 5.448 -11.824 -7.167 1.00 93.50 70 SER A N 1
ATOM 497 C CA . SER A 1 70 ? 5.641 -13.018 -6.323 1.00 93.50 70 SER A CA 1
ATOM 498 C C . SER A 1 70 ? 5.377 -12.777 -4.832 1.00 93.50 70 SER A C 1
ATOM 500 O O . SER A 1 70 ? 5.103 -13.719 -4.091 1.00 93.50 70 SER A O 1
ATOM 502 N N . LEU A 1 71 ? 5.440 -11.516 -4.401 1.00 92.31 71 LEU A N 1
ATOM 503 C CA . LEU A 1 71 ? 5.141 -11.077 -3.041 1.00 92.31 71 LEU A CA 1
ATOM 504 C C . LEU A 1 71 ? 3.657 -10.714 -2.848 1.00 92.31 71 LEU A C 1
ATOM 506 O O . LEU A 1 71 ? 3.263 -10.364 -1.735 1.00 92.31 71 LEU A O 1
ATOM 510 N N . GLY A 1 72 ? 2.844 -10.825 -3.904 1.00 92.38 72 GLY A N 1
ATOM 511 C CA . GLY A 1 72 ? 1.403 -10.574 -3.882 1.00 92.38 72 GLY A CA 1
ATOM 512 C C . GLY A 1 72 ? 0.998 -9.133 -4.197 1.00 92.38 72 GLY A C 1
ATOM 513 O O . GLY A 1 72 ? -0.167 -8.796 -4.011 1.00 92.38 72 GLY A O 1
ATOM 514 N N . LEU A 1 73 ? 1.925 -8.287 -4.659 1.00 92.50 73 LEU A N 1
ATOM 515 C CA . LEU A 1 73 ? 1.624 -6.927 -5.114 1.00 92.50 73 LEU A CA 1
ATOM 516 C C . LEU A 1 73 ? 1.218 -6.925 -6.588 1.00 92.50 73 LEU A C 1
ATOM 518 O O . LEU A 1 73 ? 1.755 -7.689 -7.388 1.00 92.50 73 LEU A O 1
ATOM 522 N N . GLU A 1 74 ? 0.338 -6.005 -6.971 1.00 93.44 74 GLU A N 1
ATOM 523 C CA . GLU A 1 74 ? 0.073 -5.728 -8.381 1.00 93.44 74 GLU A CA 1
ATOM 524 C C . GLU A 1 74 ? 0.886 -4.508 -8.814 1.00 93.44 74 GLU A C 1
ATOM 526 O O . GLU A 1 74 ? 0.719 -3.402 -8.285 1.00 93.44 74 GLU A O 1
ATOM 531 N N . SER A 1 75 ? 1.775 -4.702 -9.785 1.00 94.00 75 SER A N 1
ATOM 532 C CA . SER A 1 75 ? 2.613 -3.646 -10.344 1.00 94.00 75 SER A CA 1
ATOM 533 C C . SER A 1 75 ? 2.665 -3.705 -11.866 1.00 94.00 75 SER A C 1
ATOM 535 O O . SER A 1 75 ? 2.217 -4.662 -12.498 1.00 94.00 75 SER A O 1
ATOM 537 N N . ARG A 1 76 ? 3.175 -2.625 -12.459 1.00 94.19 76 ARG A N 1
ATOM 538 C CA . ARG A 1 76 ? 3.525 -2.557 -13.875 1.00 94.19 76 ARG A CA 1
ATOM 539 C C . ARG A 1 76 ? 4.811 -1.771 -14.075 1.00 94.19 76 ARG A C 1
ATOM 541 O O . ARG A 1 76 ? 5.079 -0.798 -13.364 1.00 94.19 76 ARG A O 1
ATOM 548 N N . VAL A 1 77 ? 5.548 -2.127 -15.119 1.00 94.38 77 VAL A N 1
ATOM 549 C CA . VAL A 1 77 ? 6.648 -1.313 -15.643 1.00 94.38 77 VAL A CA 1
ATOM 550 C C . VAL A 1 77 ? 6.076 -0.211 -16.535 1.00 94.38 77 VAL A C 1
ATOM 552 O O . VAL A 1 77 ? 5.246 -0.472 -17.406 1.00 94.38 77 VAL A O 1
ATOM 555 N N . ALA A 1 78 ? 6.520 1.024 -16.322 1.00 92.75 78 ALA A N 1
ATOM 556 C CA . ALA A 1 78 ? 6.176 2.176 -17.148 1.00 92.75 78 ALA A CA 1
ATOM 557 C C . ALA A 1 78 ? 7.451 2.909 -17.607 1.00 92.75 78 ALA A C 1
ATOM 559 O O . ALA A 1 78 ? 8.482 2.813 -16.935 1.00 92.75 78 ALA A O 1
ATOM 560 N N . PRO A 1 79 ? 7.418 3.646 -18.729 1.00 92.25 79 PRO A N 1
ATOM 561 C CA . PRO A 1 79 ? 8.460 4.604 -19.080 1.00 92.25 79 PRO A CA 1
ATOM 562 C C . PRO A 1 79 ? 8.688 5.617 -17.953 1.00 92.25 79 PRO A C 1
ATOM 564 O O . PRO A 1 79 ? 7.747 6.044 -17.281 1.00 92.25 79 PRO A O 1
ATOM 567 N N . HIS A 1 80 ? 9.942 6.019 -17.754 1.00 91.19 80 HIS A N 1
ATOM 568 C CA . HIS A 1 80 ? 10.279 7.038 -16.767 1.00 91.19 80 HIS A CA 1
ATOM 569 C C . HIS A 1 80 ? 9.554 8.359 -17.063 1.00 91.19 80 HIS A C 1
ATOM 571 O O . HIS A 1 80 ? 9.537 8.831 -18.202 1.00 91.19 80 HIS A O 1
ATOM 577 N N . GLY A 1 81 ? 8.971 8.958 -16.024 1.00 85.19 81 GLY A N 1
ATOM 578 C CA . GLY A 1 81 ? 8.225 10.212 -16.117 1.00 85.19 81 GLY A CA 1
ATOM 579 C C . GLY A 1 81 ? 6.751 10.041 -16.497 1.00 85.19 81 GLY A C 1
ATOM 580 O O . GLY A 1 81 ? 6.021 11.030 -16.528 1.00 85.19 81 GLY A O 1
ATOM 581 N N . GLU A 1 82 ? 6.281 8.814 -16.749 1.00 86.81 82 GLU A N 1
ATOM 582 C CA . GLU A 1 82 ? 4.848 8.550 -16.880 1.00 86.81 82 GLU A CA 1
ATOM 583 C C . GLU A 1 82 ? 4.163 8.705 -15.513 1.00 86.81 82 GLU A C 1
ATOM 585 O O . GLU A 1 82 ? 4.552 8.079 -14.527 1.00 86.81 82 GLU A O 1
ATOM 590 N N . ALA A 1 83 ? 3.127 9.538 -15.427 1.00 83.00 83 ALA A N 1
ATOM 591 C CA . ALA A 1 83 ? 2.375 9.687 -14.186 1.00 83.00 83 ALA A CA 1
ATOM 592 C C . ALA A 1 83 ? 1.552 8.414 -13.884 1.00 83.00 83 ALA A C 1
ATOM 594 O O . ALA A 1 83 ? 0.959 7.839 -14.804 1.00 83.00 83 ALA A O 1
ATOM 595 N N . PRO A 1 84 ? 1.463 7.969 -12.613 1.00 83.81 84 PRO A N 1
ATOM 596 C CA . PRO A 1 84 ? 0.506 6.941 -12.216 1.00 83.81 84 PRO A CA 1
ATOM 597 C C . PRO A 1 84 ? -0.922 7.342 -12.589 1.00 83.81 84 PRO A C 1
ATOM 599 O O . PRO A 1 84 ? -1.266 8.525 -12.595 1.00 83.81 84 PRO A O 1
ATOM 602 N N . ALA A 1 85 ? -1.765 6.349 -12.878 1.00 80.44 85 ALA A N 1
ATOM 603 C CA . ALA A 1 85 ? -3.184 6.598 -13.097 1.00 80.44 85 ALA A CA 1
ATOM 604 C C . ALA A 1 85 ? -3.818 7.209 -11.837 1.00 80.44 85 ALA A C 1
ATOM 606 O O . ALA A 1 85 ? -3.417 6.886 -10.718 1.00 80.44 85 ALA A O 1
ATOM 607 N N . GLU A 1 86 ? -4.825 8.064 -12.012 1.00 75.88 86 GLU A N 1
ATOM 608 C CA . GLU A 1 86 ? -5.565 8.602 -10.872 1.00 75.88 86 GLU A CA 1
ATOM 609 C C . GLU A 1 86 ? -6.274 7.476 -10.109 1.00 75.88 86 GLU A C 1
ATOM 611 O O . GLU A 1 86 ? -6.925 6.604 -10.695 1.00 75.88 86 GLU A O 1
ATOM 616 N N . ALA A 1 87 ? -6.155 7.506 -8.780 1.00 71.06 87 ALA A N 1
ATOM 617 C CA . ALA A 1 87 ? -6.865 6.581 -7.914 1.00 71.06 87 ALA A CA 1
ATOM 618 C C . ALA A 1 87 ? -8.378 6.776 -8.085 1.00 71.06 87 ALA A C 1
ATOM 620 O O . ALA A 1 87 ? -8.907 7.874 -7.901 1.00 71.06 87 ALA A O 1
ATOM 621 N N . THR A 1 88 ? -9.091 5.698 -8.412 1.00 70.62 88 THR A N 1
ATOM 622 C CA . THR A 1 88 ? -10.555 5.738 -8.445 1.00 70.62 88 THR A CA 1
ATOM 623 C C . THR A 1 88 ? -11.074 5.756 -7.006 1.00 70.62 88 THR A C 1
ATOM 625 O O . THR A 1 88 ? -10.747 4.842 -6.246 1.00 70.62 88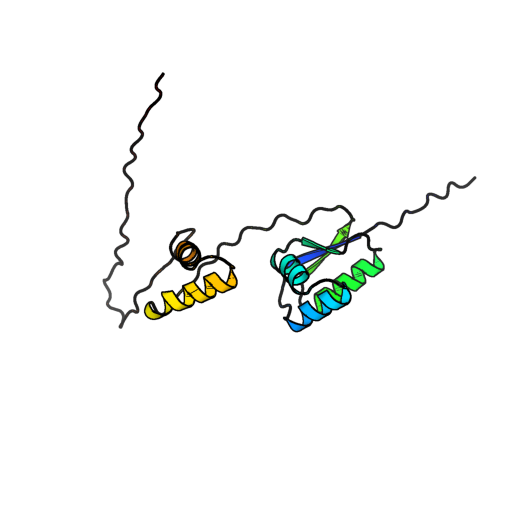 THR A O 1
ATOM 628 N N . PRO A 1 89 ? -11.877 6.754 -6.594 1.00 69.56 89 PRO A N 1
ATOM 629 C CA . PRO A 1 89 ? -12.419 6.788 -5.244 1.00 69.56 89 PRO A CA 1
ATOM 630 C C . PRO A 1 89 ? -13.353 5.593 -5.028 1.00 69.56 89 PRO A C 1
ATOM 632 O O . PRO A 1 89 ? -14.304 5.386 -5.784 1.00 69.56 89 PRO A O 1
ATOM 635 N N . LEU A 1 90 ? -13.076 4.813 -3.986 1.00 66.50 90 LEU A N 1
ATOM 636 C CA . LEU A 1 90 ? -13.907 3.686 -3.576 1.00 66.50 90 LEU A CA 1
ATOM 637 C C . LEU A 1 90 ? -14.925 4.135 -2.526 1.00 66.50 90 LEU A C 1
ATOM 639 O O . LEU A 1 90 ? -14.603 4.900 -1.617 1.00 66.50 90 LEU A O 1
ATOM 643 N N . ASP A 1 91 ? -16.150 3.628 -2.650 1.00 69.06 91 ASP A N 1
ATOM 644 C CA . ASP A 1 91 ? -17.199 3.796 -1.645 1.00 69.06 91 ASP A CA 1
ATOM 645 C C . ASP A 1 91 ? -17.216 2.552 -0.747 1.00 69.06 91 ASP A C 1
ATOM 647 O O . ASP A 1 91 ? -17.411 1.432 -1.230 1.00 69.06 91 ASP A O 1
ATOM 651 N N . VAL A 1 92 ? -16.951 2.730 0.548 1.00 71.12 92 VAL A N 1
ATOM 652 C CA . VAL A 1 92 ? -16.820 1.632 1.515 1.00 71.12 92 VAL A CA 1
ATOM 653 C C . VAL A 1 92 ? -17.985 1.683 2.493 1.00 71.12 92 VAL A C 1
ATOM 655 O O . VAL A 1 92 ? -18.111 2.615 3.285 1.00 71.12 92 VAL A O 1
ATOM 658 N N . ALA A 1 93 ? -18.816 0.639 2.480 1.00 76.69 93 ALA A N 1
ATOM 659 C CA . ALA A 1 93 ? -19.906 0.475 3.433 1.00 76.69 93 ALA A CA 1
ATOM 660 C C . ALA A 1 93 ? -19.500 -0.474 4.569 1.00 76.69 93 ALA A C 1
ATOM 662 O O . ALA A 1 93 ? -19.077 -1.604 4.332 1.00 76.69 93 ALA A O 1
ATOM 663 N N . ILE A 1 94 ? -19.684 -0.032 5.815 1.00 77.25 94 ILE A N 1
ATOM 664 C CA . ILE A 1 94 ? -19.420 -0.839 7.012 1.00 77.25 94 ILE A CA 1
ATOM 665 C C . ILE A 1 94 ? -20.753 -1.265 7.627 1.00 77.25 94 ILE A C 1
ATOM 667 O O . ILE A 1 94 ? -21.564 -0.431 8.033 1.00 77.25 94 ILE A O 1
ATOM 671 N N . GLN A 1 95 ? -20.973 -2.576 7.731 1.00 80.50 95 GLN A N 1
ATOM 672 C CA . GLN A 1 95 ? -22.128 -3.133 8.428 1.00 80.50 95 GLN A CA 1
ATOM 673 C C . GLN A 1 95 ? -21.741 -3.566 9.843 1.00 80.50 95 GLN A C 1
ATOM 675 O O . GLN A 1 95 ? -21.037 -4.556 10.040 1.00 80.50 95 GLN A O 1
ATOM 680 N N . VAL A 1 96 ? -22.273 -2.867 10.846 1.00 84.31 96 VAL A N 1
ATOM 681 C CA . VAL A 1 96 ? -22.150 -3.273 12.250 1.00 84.31 96 VAL A CA 1
ATOM 682 C C . VAL A 1 96 ? -23.358 -4.131 12.622 1.00 84.31 96 VAL A C 1
ATOM 684 O O . VAL A 1 96 ? -24.485 -3.643 12.671 1.00 84.31 96 VAL A O 1
ATOM 687 N N . GLN A 1 97 ? -23.132 -5.425 12.860 1.00 84.56 97 GLN A N 1
ATOM 688 C CA . GLN A 1 97 ? -24.210 -6.381 13.155 1.00 84.56 97 GLN A CA 1
ATOM 689 C C . GLN A 1 97 ? -24.784 -6.235 14.572 1.00 84.56 97 GLN A C 1
ATOM 691 O O . GLN A 1 97 ? -25.939 -6.582 14.812 1.00 84.56 97 GLN A O 1
ATOM 696 N N . ASP A 1 98 ? -23.980 -5.728 15.506 1.00 87.00 98 ASP A N 1
ATOM 697 C CA . ASP A 1 98 ? -24.359 -5.531 16.901 1.00 87.00 98 ASP A CA 1
ATOM 698 C C . ASP A 1 98 ? -24.178 -4.066 17.297 1.00 87.00 98 ASP A C 1
ATOM 700 O O . ASP A 1 98 ? -23.059 -3.555 17.369 1.00 87.00 98 ASP A O 1
ATOM 704 N N . VAL A 1 99 ? -25.294 -3.397 17.582 1.00 85.38 99 VAL A N 1
ATOM 705 C CA . VAL A 1 99 ? -25.321 -1.977 17.949 1.00 85.38 99 VAL A CA 1
ATOM 706 C C . VAL A 1 99 ? -24.508 -1.706 19.218 1.00 85.38 99 VAL A C 1
ATOM 708 O O . VAL A 1 99 ? -23.892 -0.647 19.325 1.00 85.38 99 VAL A O 1
ATOM 711 N N . ALA A 1 100 ? -24.417 -2.667 20.144 1.00 90.44 100 ALA A N 1
ATOM 712 C CA . ALA A 1 100 ? -23.614 -2.512 21.356 1.00 90.44 100 ALA A CA 1
ATOM 713 C C . ALA A 1 100 ? 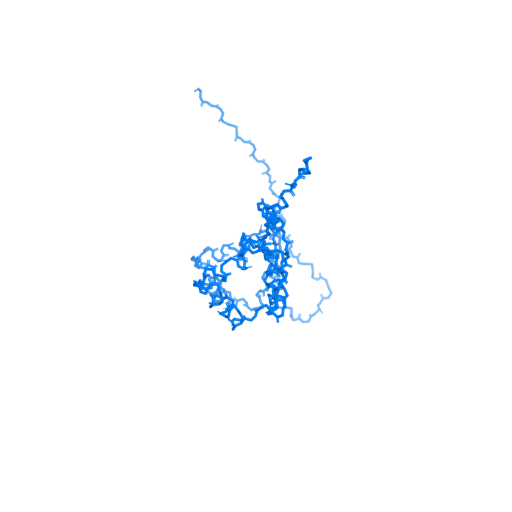-22.109 -2.377 21.055 1.00 90.44 100 ALA A C 1
ATOM 715 O O . ALA A 1 100 ? -21.361 -1.826 21.860 1.00 90.44 100 ALA A O 1
ATOM 716 N N . ARG A 1 101 ? -21.658 -2.836 19.879 1.00 89.31 101 ARG A N 1
ATOM 717 C CA . ARG A 1 101 ? -20.252 -2.777 19.454 1.00 89.31 101 ARG A CA 1
ATOM 718 C C . ARG A 1 101 ? -19.893 -1.522 18.664 1.00 89.31 101 ARG A C 1
ATOM 720 O O . ARG A 1 101 ? -18.723 -1.355 18.337 1.00 89.31 101 ARG A O 1
ATOM 727 N N . VAL A 1 102 ? -20.847 -0.634 18.374 1.00 89.12 102 VAL A N 1
ATOM 728 C CA . VAL A 1 102 ? -20.603 0.575 17.563 1.00 89.12 102 VAL A CA 1
ATOM 729 C C . VAL A 1 102 ? -19.485 1.437 18.149 1.00 89.12 102 VAL A C 1
ATOM 731 O O . VAL A 1 102 ? -18.632 1.899 17.397 1.00 89.12 102 VAL A O 1
ATOM 734 N N . ALA A 1 103 ? -19.439 1.602 19.474 1.00 89.56 103 ALA A N 1
ATOM 735 C CA . ALA A 1 103 ? -18.374 2.356 20.134 1.00 89.56 103 ALA A CA 1
ATOM 736 C C . ALA A 1 103 ? -16.996 1.712 19.904 1.00 89.56 103 ALA A C 1
ATOM 738 O O . ALA A 1 103 ? -16.087 2.376 19.423 1.00 89.56 103 ALA A O 1
ATOM 739 N N . ALA A 1 104 ? -16.865 0.402 20.136 1.00 91.50 104 ALA A N 1
ATOM 740 C CA . ALA A 1 104 ? -15.609 -0.318 19.921 1.00 91.50 104 ALA A CA 1
ATOM 741 C C . ALA A 1 104 ? -15.152 -0.285 18.451 1.00 91.50 104 ALA A C 1
ATOM 743 O O . ALA A 1 104 ? -13.975 -0.087 18.178 1.00 91.50 104 ALA A O 1
ATOM 744 N N . VAL A 1 105 ? -16.083 -0.435 17.500 1.00 89.69 105 VAL A N 1
ATOM 745 C CA . VAL A 1 105 ? -15.785 -0.315 16.062 1.00 89.69 105 VAL A CA 1
ATOM 746 C C . VAL A 1 105 ? -15.324 1.099 15.714 1.00 89.69 105 VAL A C 1
ATOM 748 O O . VAL A 1 105 ? -14.400 1.260 14.925 1.00 89.69 105 VAL A O 1
ATOM 751 N N . THR A 1 106 ? -15.947 2.118 16.309 1.00 91.06 106 THR A N 1
ATOM 752 C CA . THR A 1 106 ? -15.570 3.521 16.107 1.00 91.06 106 THR A CA 1
ATOM 753 C C . THR A 1 106 ? -14.154 3.791 16.606 1.00 91.06 106 THR A C 1
ATOM 755 O O . THR A 1 106 ? -13.392 4.425 15.887 1.00 91.06 106 THR A O 1
ATOM 758 N N . GLU A 1 107 ? -13.794 3.287 17.789 1.00 92.56 107 GLU A N 1
ATOM 759 C CA . GLU A 1 107 ? -12.438 3.414 18.341 1.00 92.56 107 GLU A CA 1
ATOM 760 C C . GLU A 1 107 ? -11.410 2.697 17.460 1.00 92.56 107 GLU A C 1
ATOM 762 O O . GLU A 1 107 ? -10.434 3.300 17.032 1.00 92.56 107 GLU A O 1
ATOM 767 N N . SER A 1 108 ? -11.670 1.445 17.065 1.00 89.38 108 SER A N 1
ATOM 768 C CA . SER A 1 108 ? -10.760 0.724 16.162 1.00 89.38 108 SER A CA 1
ATOM 769 C C . SER A 1 108 ? -10.588 1.424 14.810 1.00 89.38 108 SER A C 1
ATOM 771 O O . SER A 1 108 ? -9.499 1.417 14.244 1.00 89.38 108 SER A O 1
ATOM 773 N N . LEU A 1 109 ? -11.652 2.035 14.280 1.00 87.25 109 LEU A N 1
ATOM 774 C CA . LEU A 1 109 ? -11.585 2.802 13.038 1.00 87.25 109 LEU A CA 1
ATOM 775 C C . LEU A 1 109 ? -10.820 4.120 13.225 1.00 87.25 109 LEU A C 1
ATOM 777 O O . LEU A 1 109 ? -10.090 4.532 12.328 1.00 87.25 109 LEU A O 1
ATOM 781 N N . ALA A 1 110 ? -10.984 4.777 14.372 1.00 87.88 110 ALA A N 1
ATOM 782 C CA . ALA A 1 110 ? -10.252 5.983 14.737 1.00 87.88 110 ALA A CA 1
ATOM 783 C C . ALA A 1 110 ? -8.745 5.712 14.808 1.00 87.88 110 ALA A C 1
ATOM 785 O O . ALA A 1 110 ? -7.977 6.426 14.162 1.00 87.88 110 ALA A O 1
ATOM 786 N N . ASP A 1 111 ? -8.355 4.629 15.484 1.00 84.50 111 ASP A N 1
ATOM 787 C CA . ASP A 1 111 ? -6.969 4.167 15.574 1.00 84.50 111 ASP A CA 1
ATOM 788 C C . ASP A 1 111 ? -6.401 3.826 14.194 1.00 84.50 111 ASP A C 1
ATOM 790 O O . ASP A 1 111 ? -5.318 4.281 13.832 1.00 84.50 111 ASP A O 1
ATOM 794 N N . PHE A 1 112 ? -7.155 3.068 13.391 1.00 81.19 112 PHE A N 1
ATOM 795 C CA . PHE A 1 112 ? -6.725 2.656 12.055 1.00 81.19 112 PHE A CA 1
ATOM 796 C C . PHE A 1 112 ? -6.525 3.844 11.104 1.00 81.19 112 PHE A C 1
ATOM 798 O O . PHE A 1 112 ? -5.560 3.878 10.344 1.00 81.19 112 PHE A O 1
ATOM 805 N N . LEU A 1 113 ? -7.431 4.824 11.136 1.00 81.25 113 LEU A N 1
ATOM 806 C CA . LEU A 1 113 ? -7.383 5.998 10.261 1.00 81.25 113 LEU A CA 1
ATOM 807 C C . LEU A 1 113 ? -6.524 7.143 10.824 1.00 81.25 113 LEU A C 1
ATOM 809 O O . LEU A 1 113 ? -6.319 8.136 10.125 1.00 81.25 113 LEU A O 1
ATOM 813 N N . GLY A 1 114 ? -6.070 7.056 12.078 1.00 82.88 114 GLY A N 1
ATOM 814 C CA . GLY A 1 114 ? -5.351 8.136 12.759 1.00 82.88 114 GLY A CA 1
ATOM 815 C C . GLY A 1 114 ? -6.199 9.399 12.965 1.00 82.88 114 GLY A C 1
ATOM 816 O O . GLY A 1 114 ? -5.692 10.517 12.870 1.00 82.88 114 GLY A O 1
ATOM 817 N N . VAL A 1 115 ? -7.505 9.246 13.204 1.00 88.69 115 VAL A N 1
ATOM 818 C CA . VAL A 1 115 ? -8.449 10.359 13.426 1.00 88.69 115 VAL A CA 1
ATOM 819 C C . VAL A 1 115 ? -9.124 10.249 14.791 1.00 88.69 115 VAL A C 1
ATOM 821 O O . VAL A 1 115 ? -9.039 9.226 15.450 1.00 88.69 115 VAL A O 1
ATOM 824 N N . SER A 1 116 ? -9.835 11.289 15.236 1.00 90.75 116 SER A N 1
ATOM 825 C CA . SER A 1 116 ? -10.604 11.204 16.484 1.00 90.75 116 SER A CA 1
ATOM 826 C C . SER A 1 116 ? -11.806 10.260 16.359 1.00 90.75 116 SER A C 1
ATOM 828 O O . SER A 1 116 ? -12.427 10.178 15.296 1.00 90.75 116 SER A O 1
ATOM 830 N N . ALA A 1 117 ? -12.217 9.638 17.470 1.00 89.81 117 ALA A N 1
ATOM 831 C CA . ALA A 1 117 ? -13.424 8.808 17.540 1.00 89.81 117 ALA A CA 1
ATOM 832 C C . ALA A 1 117 ? -14.675 9.537 17.018 1.00 89.81 117 ALA A C 1
ATOM 834 O O . ALA A 1 117 ? -15.478 8.966 16.286 1.00 89.81 117 ALA A O 1
ATOM 835 N N . GLN A 1 118 ? -14.814 10.838 17.297 1.00 88.31 118 GLN A N 1
ATOM 836 C CA . GLN A 1 118 ? -15.913 11.646 16.762 1.00 88.31 118 GLN A CA 1
ATOM 837 C C . GLN A 1 118 ? -15.868 11.758 15.228 1.00 88.31 118 GLN A C 1
ATOM 839 O O . GLN A 1 118 ? -16.913 11.712 14.578 1.00 88.31 118 GLN A O 1
ATOM 844 N N . ARG A 1 119 ? -14.674 11.888 14.633 1.00 83.94 119 ARG A N 1
ATOM 845 C CA . ARG A 1 119 ? -14.501 11.941 13.175 1.00 83.94 119 ARG A CA 1
ATOM 846 C C . ARG A 1 119 ? -14.741 10.573 12.539 1.00 83.94 119 ARG A C 1
ATOM 848 O O . ARG A 1 119 ? -15.442 10.511 11.535 1.00 83.94 119 ARG A O 1
ATOM 855 N N . ALA A 1 120 ? -14.242 9.497 13.147 1.00 87.56 120 ALA A N 1
ATOM 856 C CA . ALA A 1 120 ? -14.508 8.122 12.722 1.00 87.56 120 ALA A CA 1
ATOM 857 C C . ALA A 1 120 ? -16.006 7.777 12.795 1.00 87.56 120 ALA A C 1
ATOM 859 O O . ALA A 1 120 ? -16.569 7.243 11.842 1.00 87.56 120 ALA A O 1
ATOM 860 N N . PHE A 1 121 ? -16.691 8.172 13.872 1.00 87.44 121 PHE A N 1
ATOM 861 C CA . PHE A 1 121 ? -18.144 8.040 13.979 1.00 87.44 121 PHE A CA 1
ATOM 862 C C . PHE A 1 121 ? -18.857 8.869 12.913 1.00 87.44 121 PHE A C 1
ATOM 864 O O . PHE A 1 121 ? -19.816 8.408 12.302 1.00 87.44 121 PHE A O 1
ATOM 871 N N . GLY A 1 122 ? -18.360 10.079 12.646 1.00 85.06 122 GLY A N 1
ATOM 872 C CA . GLY A 1 122 ? -18.811 10.907 11.536 1.00 85.06 122 GLY A CA 1
ATOM 873 C C . GLY A 1 122 ? -18.742 10.164 10.202 1.00 85.06 122 GLY A C 1
ATOM 874 O O . GLY A 1 122 ? -19.710 10.212 9.455 1.00 85.06 122 GLY A O 1
ATOM 875 N N . LEU A 1 123 ? -17.674 9.414 9.923 1.00 81.88 123 LEU A N 1
ATOM 876 C CA . LEU A 1 123 ? -17.573 8.585 8.714 1.00 81.88 123 LEU A CA 1
ATOM 877 C C . LEU A 1 123 ? -18.611 7.453 8.702 1.00 81.88 123 LEU A C 1
ATOM 879 O O . LEU A 1 123 ? -19.234 7.207 7.675 1.00 81.88 123 LEU A O 1
ATOM 883 N N . LEU A 1 124 ? -18.858 6.817 9.851 1.00 81.19 124 LEU A N 1
ATOM 884 C CA . LEU A 1 124 ? -19.878 5.772 9.992 1.00 81.19 124 LEU A CA 1
ATOM 885 C C . LEU A 1 124 ? -21.317 6.295 9.924 1.00 81.19 124 LEU A C 1
ATOM 887 O O . LEU A 1 124 ? -22.214 5.518 9.621 1.00 81.19 124 LEU A O 1
ATOM 891 N N . ALA A 1 125 ? -21.561 7.566 10.253 1.00 75.56 125 ALA A N 1
ATOM 892 C CA . ALA A 1 125 ? -22.896 8.158 10.362 1.00 75.56 125 ALA A CA 1
ATOM 893 C C . ALA A 1 125 ? -23.256 9.082 9.183 1.00 75.56 125 ALA A C 1
ATOM 895 O O . ALA A 1 125 ? -24.439 9.311 8.907 1.00 75.56 125 ALA A O 1
ATOM 896 N N . THR A 1 126 ? -22.259 9.617 8.476 1.00 62.25 126 THR A N 1
ATOM 897 C CA . THR A 1 126 ? -22.455 10.554 7.365 1.00 62.25 126 THR A CA 1
ATOM 898 C C . THR A 1 126 ? -22.602 9.773 6.067 1.00 62.25 126 THR A C 1
ATOM 900 O O . THR A 1 126 ? -21.673 9.148 5.573 1.00 62.25 126 THR A O 1
ATOM 903 N N . ARG A 1 127 ? -23.810 9.802 5.501 1.00 49.38 127 ARG A N 1
ATOM 904 C CA . ARG A 1 127 ? -24.147 9.090 4.266 1.00 49.38 127 ARG A CA 1
ATOM 905 C C . ARG A 1 127 ? -23.437 9.684 3.044 1.00 49.38 127 ARG A C 1
ATOM 907 O O . ARG A 1 127 ? -23.909 10.674 2.492 1.00 49.38 127 ARG A O 1
ATOM 914 N N . GLY A 1 128 ? -22.441 8.967 2.539 1.00 42.38 128 GLY A N 1
ATOM 915 C CA . GLY A 1 128 ? -22.349 8.617 1.122 1.00 42.38 128 GLY A CA 1
ATOM 916 C C . GLY A 1 128 ? -22.781 7.154 0.986 1.00 42.38 128 GLY A C 1
ATOM 917 O O . GLY A 1 128 ? -22.079 6.278 1.440 1.00 42.38 128 GLY A O 1
ATOM 918 N N . ARG A 1 129 ? -24.000 6.912 0.485 1.00 38.72 129 ARG A N 1
ATOM 919 C CA . ARG A 1 129 ? -24.570 5.597 0.090 1.00 38.72 129 ARG A CA 1
ATOM 920 C C . ARG A 1 129 ? -24.703 4.496 1.180 1.00 38.72 129 ARG A C 1
ATOM 922 O O . ARG A 1 129 ? -23.901 3.597 1.355 1.00 38.72 129 ARG A O 1
ATOM 929 N N . SER A 1 130 ? -25.876 4.544 1.826 1.00 36.75 130 SER A N 1
ATOM 930 C CA . SER A 1 130 ? -26.589 3.479 2.568 1.00 36.75 130 SER A CA 1
ATOM 931 C C . SER A 1 130 ? -25.894 2.781 3.747 1.00 36.75 130 SER A C 1
ATOM 933 O O . SER A 1 130 ? -25.411 1.660 3.639 1.00 36.75 130 SER A O 1
ATOM 935 N N . ILE A 1 131 ? -26.070 3.349 4.942 1.00 40.03 131 ILE A N 1
ATOM 936 C CA . ILE A 1 131 ? -26.102 2.552 6.174 1.00 40.03 131 ILE A CA 1
ATOM 937 C C . ILE A 1 131 ? -27.519 1.985 6.313 1.00 40.03 131 ILE A C 1
ATOM 939 O O . ILE A 1 131 ? -28.468 2.714 6.629 1.00 40.03 131 ILE A O 1
ATOM 943 N N . CYS A 1 132 ? -27.668 0.688 6.060 1.00 34.28 132 CYS A N 1
ATOM 944 C CA . CYS A 1 132 ? -28.841 -0.079 6.462 1.00 34.28 132 CYS A CA 1
ATOM 945 C C . CYS A 1 132 ? -28.593 -0.632 7.869 1.00 34.28 132 CYS A C 1
ATO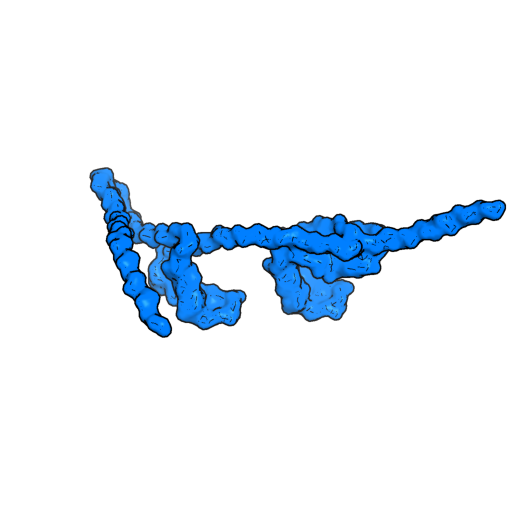M 947 O O . CYS A 1 132 ? -28.050 -1.722 8.028 1.00 34.28 132 CYS A O 1
ATOM 949 N N . ILE A 1 133 ? -29.009 0.108 8.900 1.00 39.41 133 ILE A N 1
ATOM 950 C CA . ILE A 1 133 ? -29.153 -0.470 10.239 1.00 39.41 133 ILE A CA 1
ATOM 951 C C . ILE A 1 133 ? -30.387 -1.371 10.173 1.00 39.41 133 ILE A C 1
ATOM 953 O O . ILE A 1 133 ? -31.516 -0.892 10.256 1.00 39.41 133 ILE A O 1
ATOM 957 N N . SER A 1 134 ? -30.181 -2.667 9.941 1.00 33.12 134 SER A N 1
ATOM 958 C CA . SER A 1 134 ? -31.254 -3.650 10.085 1.00 33.12 134 SER A CA 1
ATOM 959 C C . SER A 1 134 ? -31.403 -3.962 11.572 1.00 33.12 134 SER A C 1
ATOM 961 O O . SER A 1 134 ? -30.476 -4.532 12.150 1.00 33.12 134 SER A O 1
ATOM 963 N N . PRO A 1 135 ? -32.525 -3.618 12.228 1.00 35.69 135 PRO A N 1
ATOM 964 C CA . PRO A 1 135 ? -32.817 -4.201 13.522 1.00 35.69 135 PRO A CA 1
ATOM 965 C C . PRO A 1 135 ? -32.996 -5.705 13.313 1.00 35.69 135 PRO A C 1
ATOM 967 O O . PRO A 1 135 ? -33.722 -6.144 12.421 1.00 35.69 135 PRO A O 1
ATOM 970 N N . ARG A 1 136 ? -32.284 -6.482 14.126 1.00 37.28 136 ARG A N 1
ATOM 971 C CA . ARG A 1 136 ? -32.390 -7.937 14.244 1.00 37.28 136 ARG A CA 1
ATOM 972 C C . ARG A 1 136 ? -33.870 -8.346 14.185 1.00 37.28 136 ARG A C 1
ATOM 974 O O . ARG A 1 136 ? -34.621 -8.060 15.113 1.00 37.28 136 ARG A O 1
ATOM 981 N N . MET A 1 137 ? -34.299 -8.966 13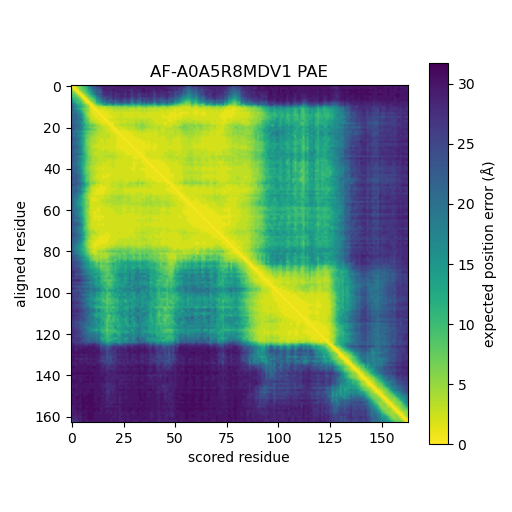.085 1.00 30.48 137 MET A N 1
ATOM 982 C CA . MET A 1 137 ? -35.645 -9.529 12.957 1.00 30.48 137 MET A CA 1
ATOM 983 C C . MET A 1 137 ? -35.729 -10.813 13.795 1.00 30.48 137 MET A C 1
ATOM 985 O O . MET A 1 137 ? -34.964 -11.743 13.533 1.00 30.48 137 MET A O 1
ATOM 989 N N . PRO A 1 138 ? -36.675 -10.942 14.738 1.00 38.16 138 PRO A N 1
ATOM 990 C CA . PRO A 1 138 ? -37.305 -12.224 14.995 1.00 38.16 138 PRO A CA 1
ATOM 991 C C . PRO A 1 138 ? -38.321 -12.511 13.874 1.00 38.16 138 PRO A C 1
ATOM 993 O O . PRO A 1 138 ? -39.001 -11.604 13.403 1.00 38.16 138 PRO A O 1
ATOM 996 N N . ALA A 1 139 ? -38.357 -13.770 13.432 1.00 37.19 139 ALA A N 1
ATOM 997 C CA . ALA A 1 139 ? -39.288 -14.415 12.496 1.00 37.19 139 ALA A CA 1
ATOM 998 C C . ALA A 1 139 ? -40.283 -13.526 11.705 1.00 37.19 139 ALA A C 1
ATOM 1000 O O . ALA A 1 139 ? -41.239 -12.964 12.238 1.00 37.19 139 ALA A O 1
ATOM 1001 N N . PHE A 1 140 ? -40.073 -13.523 10.386 1.00 35.81 140 PHE A N 1
ATOM 1002 C CA . PHE A 1 140 ? -40.968 -13.142 9.289 1.00 35.81 140 PHE A CA 1
ATOM 1003 C C . PHE A 1 140 ? -42.470 -13.069 9.662 1.00 35.81 140 PHE A C 1
ATOM 1005 O O . PHE A 1 140 ? -43.142 -14.091 9.805 1.00 35.81 140 PHE A O 1
ATOM 1012 N N . ARG A 1 141 ? -43.025 -11.851 9.752 1.00 35.72 141 ARG A N 1
ATOM 1013 C CA . ARG A 1 141 ? -44.474 -11.603 9.652 1.00 35.72 141 ARG A CA 1
ATOM 1014 C C . ARG A 1 141 ? -44.772 -10.903 8.321 1.00 35.72 141 ARG A C 1
ATOM 1016 O O . ARG A 1 141 ? -44.204 -9.836 8.074 1.00 35.72 141 ARG A O 1
ATOM 1023 N N . PRO A 1 142 ? -45.649 -11.450 7.461 1.00 34.00 142 PRO A N 1
ATOM 1024 C CA . PRO A 1 142 ? -46.014 -10.796 6.212 1.00 34.00 142 PRO A CA 1
ATOM 1025 C C . PRO A 1 142 ? -46.847 -9.545 6.526 1.00 34.00 142 PRO A C 1
ATOM 1027 O O . PRO A 1 142 ? -47.893 -9.637 7.163 1.00 34.00 142 PRO A O 1
ATOM 1030 N N . GLY A 1 143 ? -46.362 -8.370 6.110 1.00 43.06 143 GLY A N 1
ATOM 1031 C CA . GLY A 1 143 ? -47.101 -7.102 6.206 1.00 43.06 143 GLY A CA 1
ATOM 1032 C C . GLY A 1 143 ? -46.329 -5.893 6.746 1.00 43.06 143 GLY A C 1
ATOM 1033 O O . GLY A 1 143 ? -46.842 -4.780 6.668 1.00 43.06 143 GLY A O 1
ATOM 1034 N N . PHE A 1 144 ? -45.102 -6.051 7.256 1.00 39.44 144 PHE A N 1
ATOM 1035 C CA . PHE A 1 144 ? -44.349 -4.919 7.811 1.00 39.44 144 PHE A CA 1
ATOM 1036 C C . PHE A 1 144 ? -43.521 -4.205 6.732 1.00 39.44 144 PHE A C 1
ATOM 1038 O O . PHE A 1 144 ? -42.480 -4.696 6.296 1.00 39.44 144 PHE A O 1
ATOM 1045 N N . ARG A 1 145 ? -43.980 -3.030 6.288 1.00 38.44 145 ARG A N 1
ATOM 1046 C CA . ARG A 1 145 ? -43.164 -2.113 5.479 1.00 38.44 145 ARG A CA 1
ATOM 1047 C C . ARG A 1 145 ? -42.243 -1.313 6.410 1.00 38.44 145 ARG A C 1
ATOM 1049 O O . ARG A 1 145 ? -42.755 -0.701 7.346 1.00 38.44 145 ARG A O 1
ATOM 1056 N N . PRO A 1 146 ? -40.918 -1.269 6.180 1.00 38.38 146 PRO A N 1
ATOM 1057 C CA . PRO A 1 146 ? -40.042 -0.411 6.966 1.00 38.38 146 PRO A CA 1
ATOM 1058 C C . PRO A 1 146 ? -40.392 1.057 6.700 1.00 38.38 146 PRO A C 1
ATOM 1060 O O . PRO A 1 146 ? -40.519 1.487 5.551 1.00 38.38 146 PRO A O 1
ATOM 1063 N N . ALA A 1 147 ? -40.560 1.830 7.772 1.00 39.47 147 ALA A N 1
ATOM 1064 C CA . ALA A 1 147 ? -40.779 3.264 7.694 1.00 39.47 147 ALA A CA 1
ATOM 1065 C C . ALA A 1 147 ? -39.481 3.957 7.247 1.00 39.47 147 ALA A C 1
ATOM 1067 O O . ALA A 1 147 ? -38.660 4.378 8.058 1.00 39.47 147 ALA A O 1
ATOM 1068 N N . CYS A 1 148 ? -39.286 4.091 5.935 1.00 36.59 148 CYS A N 1
ATOM 1069 C CA . CYS A 1 148 ? -38.396 5.114 5.405 1.00 36.59 148 CYS A CA 1
ATOM 1070 C C . CYS A 1 148 ? -39.014 6.476 5.737 1.00 36.59 148 CYS A C 1
ATOM 1072 O O . CYS A 1 148 ? -39.949 6.915 5.067 1.00 36.59 148 CYS A O 1
ATOM 1074 N N . VAL A 1 149 ? -38.495 7.157 6.762 1.00 39.50 149 VAL A N 1
ATOM 1075 C CA . VAL A 1 149 ? -38.793 8.577 6.979 1.00 39.50 149 VAL A CA 1
ATOM 1076 C C . VAL A 1 149 ? -38.186 9.347 5.809 1.00 39.50 149 VAL A C 1
ATOM 1078 O O . VAL A 1 149 ? -36.991 9.633 5.754 1.00 39.50 149 VAL A O 1
ATOM 1081 N N . ARG A 1 150 ? -39.029 9.608 4.812 1.00 33.97 150 ARG A N 1
ATOM 1082 C CA . ARG A 1 150 ? -38.724 10.404 3.630 1.00 33.97 150 ARG A CA 1
ATOM 1083 C C . ARG A 1 150 ? -38.766 11.868 4.066 1.00 33.97 150 ARG A C 1
ATOM 1085 O O . ARG A 1 150 ? -39.829 12.479 4.066 1.00 33.97 150 ARG A O 1
ATOM 1092 N N . SER A 1 151 ? -37.636 12.429 4.492 1.00 37.28 151 SER A N 1
ATOM 1093 C CA . SER A 1 151 ? -37.552 13.868 4.748 1.00 37.28 151 SER A CA 1
ATOM 1094 C C . SER A 1 151 ? -37.547 14.612 3.409 1.00 37.28 151 SER A C 1
ATOM 1096 O O . SER A 1 151 ? -36.523 14.795 2.755 1.00 37.28 151 SER A O 1
ATOM 1098 N N . SER A 1 152 ? -38.734 15.017 2.959 1.00 33.94 152 SER A N 1
ATOM 1099 C CA . SER A 1 152 ? -38.884 15.974 1.867 1.00 33.94 152 SER A CA 1
ATOM 1100 C C . SER A 1 152 ? -38.316 17.322 2.319 1.00 33.94 152 SER A C 1
ATOM 1102 O O . SER A 1 152 ? -38.913 17.987 3.167 1.00 33.94 152 SER A O 1
ATOM 1104 N N . ARG A 1 153 ? -37.171 17.748 1.774 1.00 38.44 153 ARG A N 1
ATOM 1105 C CA . ARG A 1 153 ? -36.729 19.139 1.929 1.00 38.44 153 ARG A CA 1
ATOM 1106 C C . ARG A 1 153 ? -37.645 20.035 1.101 1.00 38.44 153 ARG A C 1
ATOM 1108 O O . ARG A 1 153 ? -37.642 19.969 -0.126 1.00 38.44 153 ARG A O 1
ATOM 1115 N N . ARG A 1 154 ? -38.416 20.879 1.787 1.00 34.34 154 ARG A N 1
ATOM 1116 C CA . ARG A 1 154 ? -38.995 22.091 1.211 1.00 34.34 154 ARG A CA 1
ATOM 1117 C C . ARG A 1 154 ? -37.832 23.070 1.013 1.00 34.34 154 ARG A C 1
ATOM 1119 O O . ARG A 1 154 ? -37.122 23.388 1.962 1.00 34.34 154 ARG A O 1
ATOM 1126 N N . SER A 1 155 ? -37.602 23.434 -0.244 1.00 36.69 155 SER A N 1
ATOM 1127 C CA . SER A 1 155 ? -36.648 24.456 -0.673 1.00 36.69 155 SER A CA 1
ATOM 1128 C C . SER A 1 155 ? -36.984 25.788 0.004 1.00 36.69 155 SER A C 1
ATOM 1130 O O . SER A 1 155 ? -38.128 26.232 -0.080 1.00 36.69 155 SER A O 1
ATOM 1132 N N . VAL A 1 156 ? -36.007 26.409 0.663 1.00 39.28 156 VAL A N 1
ATOM 1133 C CA . VAL A 1 156 ? -36.037 27.836 1.006 1.00 39.28 156 VAL A CA 1
ATOM 1134 C C . VAL A 1 156 ? -34.827 28.446 0.314 1.00 39.28 156 VAL A C 1
ATOM 1136 O O . VAL A 1 156 ? -33.689 28.260 0.740 1.00 39.28 156 VAL A O 1
ATOM 1139 N N . GLN A 1 157 ? -35.095 29.081 -0.825 1.00 44.25 157 GLN A N 1
ATOM 1140 C CA . GLN A 1 157 ? -34.223 30.087 -1.412 1.00 44.25 157 GLN A CA 1
ATOM 1141 C C . GLN A 1 157 ? -34.441 31.378 -0.624 1.00 44.25 157 GLN A C 1
ATOM 1143 O O . GLN A 1 157 ? -35.565 31.862 -0.567 1.00 44.25 157 GLN A O 1
ATOM 1148 N N . ASP A 1 158 ? -33.376 31.923 -0.055 1.00 36.59 158 ASP A N 1
ATOM 1149 C CA . ASP A 1 158 ? -33.287 33.327 0.344 1.00 36.59 158 ASP A CA 1
ATOM 1150 C C . ASP A 1 158 ? -31.790 33.674 0.242 1.00 36.59 158 ASP A C 1
ATOM 1152 O O . ASP A 1 158 ? -30.958 32.978 0.815 1.00 36.59 158 ASP A O 1
ATOM 1156 N N . GLY A 1 159 ? -31.307 34.594 -0.591 1.00 42.88 159 GLY A N 1
ATOM 1157 C CA . GLY A 1 159 ? -31.931 35.844 -0.999 1.00 42.88 159 GLY A CA 1
ATOM 1158 C C . GLY A 1 159 ? -31.371 36.983 -0.151 1.00 42.88 159 GLY A C 1
ATOM 1159 O O . GLY A 1 159 ? -32.100 37.589 0.614 1.00 42.88 159 GLY A O 1
ATOM 1160 N N . SER A 1 160 ? -30.068 37.281 -0.235 1.00 36.66 16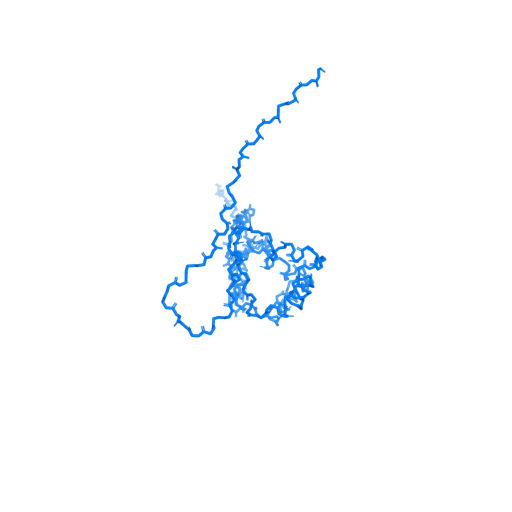0 SER A N 1
ATOM 1161 C CA . SER A 1 160 ? -29.511 38.508 0.365 1.00 36.66 160 SER A CA 1
ATOM 1162 C C . SER A 1 160 ? -28.230 38.964 -0.338 1.00 36.66 160 SER A C 1
ATOM 1164 O O . SER A 1 160 ? -27.117 38.579 0.009 1.00 36.66 160 SER A O 1
ATOM 1166 N N . ARG A 1 161 ? -28.437 39.803 -1.359 1.00 38.88 161 ARG A N 1
ATOM 1167 C CA . ARG A 1 161 ? -27.536 40.877 -1.805 1.00 38.88 161 ARG A CA 1
ATOM 1168 C C . ARG A 1 161 ? -27.891 42.126 -0.990 1.00 38.88 161 ARG A C 1
ATOM 1170 O O . ARG A 1 161 ? -29.065 42.470 -0.977 1.00 38.88 161 ARG A O 1
ATOM 1177 N N . LEU A 1 162 ? -26.908 42.795 -0.398 1.00 39.72 162 LEU A N 1
ATOM 1178 C CA . LEU A 1 162 ? -26.933 44.151 0.189 1.00 39.72 162 LEU A CA 1
ATOM 1179 C C . LEU A 1 162 ? -25.447 44.503 0.408 1.00 39.72 162 LEU A C 1
ATOM 1181 O O . LEU A 1 162 ? -24.742 43.651 0.940 1.00 39.72 162 LEU A O 1
ATOM 1185 N N . VAL A 1 163 ? -24.849 45.641 0.055 1.00 49.41 163 VAL A N 1
ATOM 1186 C CA . VAL A 1 163 ? -25.132 46.858 -0.730 1.00 49.41 163 VAL A CA 1
ATOM 1187 C C . VAL A 1 163 ? -23.755 47.300 -1.223 1.00 49.41 163 VAL A C 1
ATOM 1189 O O . VAL A 1 163 ? -22.802 47.166 -0.421 1.00 49.41 163 VAL A O 1
#

Secondary structure (DSSP, 8-state):
-----------EEEEEEE-TT--HHHHHHHHHHTTS-HHHHHHHHHT-SEEEEEEE-HHHHHHHHHHHHHTT-EEEEEETTPPPPPPPPPP-----S-GGGHHHHHHHHHHHHTS-HHHHHHHHHS-SS---------S--TT--------------------

Foldseek 3Di:
DDPPPPPDQFWKFKWFAAAFPADLVLLVVLCVVVVHDSVVSVVQRHPPRHTPGTRDGPVVNVVVCVSCVVRRTHIDMDTGPDDGDDDDDDDDADADPDPVCLQVVLVVQCVVVVHDSVVSVCVNPPDPDDDDPDDDDDDDDPDDDDDPPPPDDDDDDDDDDDD